Protein AF-A0A952SXK6-F1 (afdb_monomer_lite)

Radius of gyration: 20.24 Å; chains: 1; bounding box: 46×21×64 Å

Foldseek 3Di:
DDDDPVVVVVVVVVVVVPDPLDAAEEEEEEQAPDPVLVVVVVVVVVPDDPSHHYHYDYCNNPLVSLLVVLQVCVVPPGQEYEQEDDSNVVSCVVRPDPHHYDYHYD

pLDDT: mean 90.19, std 11.88, range [53.09, 98.62]

Secondary structure (DSSP, 8-state):
----HHHHHHHHHHHTT-------EEEEEESS--HHHHHHHHHHHHTS-TT-EEEEEE-TT-HHHHHHHHHHHTTS--SEEEEESHHHHHHHHHH-SSS-EEEE--

Structure (mmCIF, N/CA/C/O backbone):
data_AF-A0A952SXK6-F1
#
_entry.id   AF-A0A952SXK6-F1
#
loop_
_atom_site.group_PDB
_atom_site.id
_atom_site.type_symbol
_atom_site.label_atom_id
_atom_site.label_alt_id
_atom_site.label_comp_id
_atom_site.label_asym_id
_atom_site.label_entity_id
_atom_site.label_seq_id
_atom_site.pdbx_PDB_ins_code
_atom_site.Cartn_x
_atom_site.Cartn_y
_atom_site.Cartn_z
_atom_site.occupancy
_atom_site.B_iso_or_equiv
_atom_site.auth_seq_id
_atom_site.auth_comp_id
_atom_site.auth_asym_id
_atom_site.auth_ato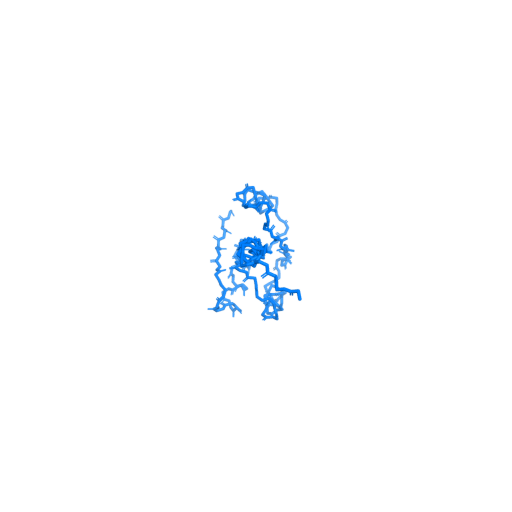m_id
_atom_site.pdbx_PDB_model_num
ATOM 1 N N . MET A 1 1 ? 24.425 6.988 -51.243 1.00 53.09 1 MET A N 1
ATOM 2 C CA . MET A 1 1 ? 25.120 7.295 -49.972 1.00 53.09 1 MET A CA 1
ATOM 3 C C . MET A 1 1 ? 24.995 6.076 -49.073 1.00 53.09 1 MET A C 1
ATOM 5 O O . MET A 1 1 ? 23.911 5.821 -48.572 1.00 53.09 1 MET A O 1
ATOM 9 N N . ILE A 1 2 ? 26.046 5.259 -48.977 1.00 63.38 2 ILE A N 1
ATOM 10 C CA . ILE A 1 2 ? 26.039 4.004 -48.209 1.00 63.38 2 ILE A CA 1
ATOM 11 C C . ILE A 1 2 ? 26.463 4.372 -46.784 1.00 63.38 2 ILE A C 1
ATOM 13 O O . ILE A 1 2 ? 27.582 4.841 -46.586 1.00 63.38 2 ILE A O 1
ATOM 17 N N . LEU A 1 3 ? 25.554 4.258 -45.814 1.00 61.59 3 LEU A N 1
ATOM 18 C CA . LEU A 1 3 ? 25.855 4.573 -44.418 1.00 61.59 3 LEU A CA 1
ATOM 19 C C . LEU A 1 3 ? 26.941 3.598 -43.914 1.00 61.59 3 LEU A C 1
ATOM 21 O O . LEU A 1 3 ? 26.789 2.389 -44.104 1.00 61.59 3 LEU A O 1
ATOM 25 N N . PRO A 1 4 ? 28.043 4.070 -43.307 1.00 74.69 4 PRO A N 1
ATOM 26 C CA . PRO A 1 4 ? 29.112 3.178 -42.879 1.00 74.69 4 PRO A CA 1
ATOM 27 C C . PRO A 1 4 ? 28.620 2.249 -41.762 1.00 74.69 4 PRO A C 1
ATOM 29 O O . PRO A 1 4 ? 28.007 2.692 -40.794 1.00 74.69 4 PRO A O 1
ATOM 32 N N . ILE A 1 5 ? 28.941 0.956 -41.870 1.00 75.56 5 ILE A N 1
ATOM 33 C CA . ILE A 1 5 ? 28.557 -0.114 -40.923 1.00 75.56 5 ILE A CA 1
ATOM 34 C C . ILE A 1 5 ? 28.879 0.245 -39.461 1.00 75.56 5 ILE A C 1
ATOM 36 O O . ILE A 1 5 ? 28.139 -0.117 -38.548 1.00 75.56 5 ILE A O 1
ATOM 40 N N . ARG A 1 6 ? 29.939 1.030 -39.230 1.00 73.19 6 ARG A N 1
ATOM 41 C CA . ARG A 1 6 ? 30.317 1.528 -37.896 1.00 73.19 6 ARG A CA 1
ATOM 42 C C . ARG A 1 6 ? 29.253 2.446 -37.285 1.00 73.19 6 ARG A C 1
ATOM 44 O O . ARG A 1 6 ? 29.007 2.337 -36.091 1.00 73.19 6 ARG A O 1
ATOM 51 N N . SER A 1 7 ? 28.595 3.282 -38.091 1.00 74.31 7 SER A N 1
ATOM 52 C CA . SER A 1 7 ? 27.516 4.172 -37.640 1.00 74.31 7 SER A CA 1
ATOM 53 C C . SER A 1 7 ? 26.249 3.405 -37.257 1.00 74.31 7 SER A C 1
ATOM 55 O O . SER A 1 7 ? 25.550 3.801 -36.326 1.00 74.31 7 SER A O 1
ATOM 57 N N . VAL A 1 8 ? 25.974 2.283 -37.929 1.00 78.94 8 VAL A N 1
ATOM 58 C CA . VAL A 1 8 ? 24.849 1.396 -37.590 1.00 78.94 8 VAL A CA 1
ATOM 59 C C . VAL A 1 8 ? 25.109 0.680 -36.263 1.00 78.94 8 VAL A C 1
ATOM 61 O O . VAL A 1 8 ? 24.226 0.641 -35.411 1.00 78.94 8 VAL A O 1
ATOM 64 N N . LEU A 1 9 ? 26.334 0.187 -36.042 1.00 78.50 9 LEU A N 1
ATOM 65 C CA . LEU A 1 9 ? 26.705 -0.477 -34.787 1.00 78.50 9 LEU A CA 1
ATOM 66 C C . LEU A 1 9 ? 26.636 0.469 -33.579 1.00 78.50 9 LEU A C 1
ATOM 68 O O . LEU A 1 9 ? 26.143 0.082 -32.522 1.00 78.50 9 LEU A O 1
ATOM 72 N N . THR A 1 10 ? 27.094 1.716 -33.733 1.00 79.50 10 THR A N 1
ATOM 73 C CA . THR A 1 10 ? 27.006 2.725 -32.664 1.00 79.50 10 THR A CA 1
ATOM 74 C C . THR A 1 10 ? 25.565 3.100 -32.340 1.00 79.50 10 THR A C 1
ATOM 76 O O . THR A 1 10 ? 25.235 3.296 -31.174 1.00 79.50 10 THR A O 1
ATOM 79 N N . LEU A 1 11 ? 24.693 3.163 -33.352 1.00 77.94 11 LEU A N 1
ATOM 80 C CA . LEU A 1 11 ? 23.276 3.455 -33.149 1.00 77.94 11 LEU A CA 1
ATOM 81 C C . LEU A 1 11 ? 22.575 2.303 -32.415 1.00 77.94 11 LEU A C 1
ATOM 83 O O . LEU A 1 11 ? 21.810 2.537 -31.485 1.00 77.94 11 LEU A O 1
ATOM 87 N N . PHE A 1 12 ? 22.892 1.059 -32.782 1.00 75.25 12 PHE A N 1
ATOM 88 C CA . PHE A 1 12 ? 22.347 -0.133 -32.133 1.00 75.25 12 PHE A CA 1
ATOM 89 C C . PHE A 1 12 ? 22.785 -0.242 -30.662 1.00 75.25 12 PHE A C 1
ATOM 91 O O . PHE A 1 12 ? 21.979 -0.581 -29.803 1.00 75.25 12 PHE A O 1
ATOM 98 N N . TRP A 1 13 ? 24.031 0.130 -30.345 1.00 72.94 13 TRP A N 1
ATOM 99 C CA . TRP A 1 13 ? 24.526 0.191 -28.964 1.00 72.94 13 TRP A CA 1
ATOM 100 C C . TRP A 1 13 ? 23.784 1.229 -28.110 1.00 72.94 13 TRP A C 1
ATOM 102 O O . TRP A 1 13 ? 23.449 0.958 -26.960 1.00 72.94 13 TRP A O 1
ATOM 112 N N . PHE A 1 14 ? 23.495 2.407 -28.672 1.00 68.94 14 PHE A N 1
ATOM 113 C CA . PHE A 1 14 ? 22.736 3.451 -27.978 1.00 68.94 14 PHE A CA 1
ATOM 114 C C . PHE A 1 14 ? 21.287 3.037 -27.703 1.00 68.94 14 PHE A C 1
ATOM 116 O O . PHE A 1 14 ? 20.757 3.332 -26.634 1.00 68.94 14 PHE A O 1
ATOM 123 N N . ILE A 1 15 ? 20.658 2.320 -28.639 1.00 71.19 15 ILE A N 1
ATOM 124 C CA . ILE A 1 15 ? 19.278 1.848 -28.482 1.00 71.19 15 ILE A CA 1
ATOM 125 C C . ILE A 1 15 ? 19.184 0.752 -27.413 1.00 71.19 15 ILE A C 1
ATOM 127 O O . ILE A 1 15 ? 18.230 0.742 -26.642 1.00 71.19 15 ILE A O 1
ATOM 131 N N . SER A 1 16 ? 20.199 -0.104 -27.279 1.00 63.75 16 SER A N 1
ATOM 132 C CA . SER A 1 16 ? 20.252 -1.126 -26.221 1.00 63.75 16 SER A CA 1
ATOM 133 C C . SER A 1 16 ? 20.351 -0.556 -24.800 1.00 63.75 16 SER A C 1
ATOM 135 O O . SER A 1 16 ? 20.104 -1.281 -23.840 1.00 63.75 16 SER A O 1
ATOM 137 N N . PHE A 1 17 ? 20.703 0.727 -24.647 1.00 60.78 17 PHE A N 1
ATOM 138 C CA . PHE A 1 17 ? 20.738 1.412 -23.350 1.00 60.78 17 PHE A CA 1
ATOM 139 C C . PHE A 1 17 ? 19.410 2.093 -22.984 1.00 60.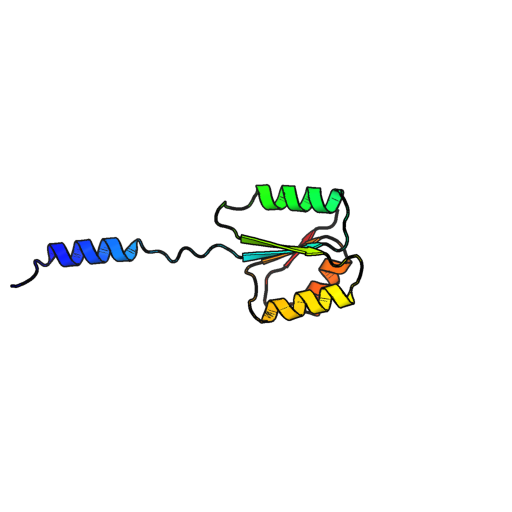78 17 PHE A C 1
ATOM 141 O O . PHE A 1 17 ? 19.246 2.542 -21.850 1.00 60.78 17 PHE A O 1
ATOM 148 N N . LEU A 1 18 ? 18.438 2.134 -23.905 1.00 58.75 18 LEU A N 1
ATOM 149 C CA . LEU A 1 18 ? 17.051 2.508 -23.615 1.00 58.75 18 LEU A CA 1
ATOM 150 C C . LEU A 1 18 ? 16.347 1.325 -22.937 1.00 58.75 18 LEU A C 1
ATOM 152 O O . LEU A 1 18 ? 15.413 0.734 -23.473 1.00 58.75 18 LEU A O 1
ATOM 156 N N . GLY A 1 19 ? 16.821 0.950 -21.749 1.00 60.03 19 GLY A N 1
ATOM 157 C CA . GLY A 1 19 ? 16.041 0.101 -20.860 1.00 60.03 19 GLY A CA 1
ATOM 158 C C . GLY A 1 19 ? 14.718 0.797 -20.550 1.00 60.03 19 GLY A C 1
ATOM 159 O O . GLY A 1 19 ? 14.683 2.006 -20.312 1.00 60.03 19 GLY A O 1
ATOM 160 N N . THR A 1 20 ? 13.616 0.051 -20.563 1.00 57.91 20 THR A N 1
ATOM 161 C CA . THR A 1 20 ? 12.329 0.556 -20.083 1.00 57.91 20 THR A CA 1
ATOM 162 C C . THR A 1 20 ? 12.494 0.938 -18.616 1.00 57.91 20 THR A C 1
ATOM 164 O O . THR A 1 20 ? 12.676 0.064 -17.768 1.00 57.91 20 THR A O 1
ATOM 167 N N . ALA A 1 21 ? 12.468 2.235 -18.309 1.00 64.44 21 ALA A N 1
ATOM 168 C CA . ALA A 1 21 ? 12.442 2.729 -16.940 1.00 64.44 21 ALA A CA 1
ATOM 169 C C . ALA A 1 21 ? 11.076 2.388 -16.320 1.00 64.44 21 ALA A C 1
ATOM 171 O O . ALA A 1 21 ? 10.174 3.220 -16.285 1.00 64.44 21 ALA A O 1
ATOM 172 N N . HIS A 1 22 ? 10.896 1.135 -15.897 1.00 65.69 22 HIS A N 1
ATOM 173 C CA . HIS A 1 22 ? 9.722 0.715 -15.146 1.00 65.69 22 HIS A CA 1
ATOM 174 C C . HIS A 1 22 ? 9.941 1.108 -13.687 1.00 65.69 22 HIS A C 1
ATOM 176 O O . HIS A 1 22 ? 10.744 0.509 -12.971 1.00 65.69 22 HIS A O 1
ATOM 182 N N . ALA A 1 23 ? 9.250 2.159 -13.260 1.00 79.88 23 ALA A N 1
ATOM 183 C CA . ALA A 1 23 ? 9.103 2.474 -11.850 1.00 79.88 23 ALA A CA 1
ATOM 184 C C . ALA A 1 23 ? 8.266 1.364 -11.209 1.00 79.88 23 ALA A C 1
ATOM 186 O O . ALA A 1 23 ? 7.159 1.116 -11.676 1.00 79.88 23 ALA A O 1
ATOM 187 N N . ALA A 1 24 ? 8.779 0.668 -10.194 1.00 91.81 24 ALA A N 1
ATOM 188 C CA . ALA A 1 24 ? 7.964 -0.311 -9.478 1.00 91.81 24 ALA A CA 1
ATOM 189 C C . ALA A 1 24 ? 6.764 0.407 -8.836 1.00 91.81 24 ALA A C 1
ATOM 191 O O . ALA A 1 24 ? 6.945 1.443 -8.190 1.00 91.81 24 ALA A O 1
ATOM 192 N N . GLU A 1 25 ? 5.555 -0.112 -9.022 1.00 96.06 25 GLU A N 1
ATOM 193 C CA . GLU A 1 25 ? 4.333 0.423 -8.432 1.00 96.06 25 GLU A CA 1
ATOM 194 C C . GLU A 1 25 ? 3.955 -0.384 -7.192 1.00 96.06 25 GLU A C 1
ATOM 196 O O . GLU A 1 25 ? 3.557 -1.544 -7.272 1.00 96.06 25 GLU A O 1
ATOM 201 N N . ILE A 1 26 ? 4.042 0.245 -6.023 1.00 97.88 26 ILE A N 1
ATOM 202 C CA . ILE A 1 26 ? 3.653 -0.364 -4.753 1.00 97.88 26 ILE A CA 1
ATOM 203 C C . ILE A 1 26 ? 2.391 0.313 -4.245 1.00 97.88 26 ILE A C 1
ATOM 205 O O . ILE A 1 26 ? 2.301 1.538 -4.168 1.00 97.88 26 ILE A O 1
ATOM 209 N N . THR A 1 27 ? 1.420 -0.494 -3.840 1.00 98.06 27 THR A N 1
ATOM 210 C CA . THR A 1 27 ? 0.218 -0.001 -3.175 1.00 98.06 27 THR A CA 1
ATOM 211 C C . THR A 1 27 ? 0.270 -0.320 -1.685 1.00 98.06 27 THR A C 1
ATOM 213 O O . THR A 1 27 ? 0.475 -1.462 -1.287 1.00 98.06 27 THR A O 1
ATOM 216 N N . VAL A 1 28 ? 0.075 0.687 -0.839 1.00 98.38 28 VAL A N 1
ATOM 217 C CA . VAL A 1 28 ? 0.011 0.551 0.619 1.00 98.38 28 VAL A CA 1
ATOM 218 C C . VAL A 1 28 ? -1.442 0.688 1.060 1.00 98.38 28 VAL A C 1
ATOM 220 O O . VAL A 1 28 ? -2.073 1.710 0.800 1.00 98.38 28 VAL A O 1
ATOM 223 N N . LEU A 1 29 ? -1.970 -0.313 1.761 1.00 98.12 29 LEU A N 1
ATOM 224 C CA . LEU A 1 29 ? -3.286 -0.266 2.397 1.00 98.12 29 LEU A CA 1
ATOM 225 C C . LEU A 1 29 ? -3.124 -0.184 3.911 1.00 98.12 29 LEU A C 1
ATOM 227 O O . LEU A 1 29 ? -2.606 -1.110 4.530 1.00 98.12 29 LEU A O 1
ATOM 231 N N . LYS A 1 30 ? -3.629 0.887 4.520 1.00 98.38 30 LYS A N 1
ATOM 232 C CA . LYS A 1 30 ? -3.666 1.073 5.975 1.00 98.38 30 LYS A CA 1
ATOM 233 C C . LYS A 1 30 ? -5.053 0.757 6.510 1.00 98.38 30 LYS A C 1
ATOM 235 O O . LYS A 1 30 ? -6.053 1.243 5.992 1.00 98.38 30 LYS A O 1
ATOM 240 N N . SER A 1 31 ? -5.123 -0.034 7.578 1.00 98.25 31 SER A N 1
ATOM 241 C CA . SER A 1 31 ? -6.407 -0.407 8.188 1.00 98.25 31 SER A CA 1
ATOM 242 C C . SER A 1 31 ? -7.162 0.782 8.796 1.00 98.25 31 SER A C 1
ATOM 244 O O . SER A 1 31 ? -8.390 0.753 8.829 1.00 98.25 31 SER A O 1
ATOM 246 N N . ALA A 1 32 ? -6.448 1.784 9.313 1.00 97.00 32 ALA A N 1
ATOM 247 C CA . ALA A 1 32 ? -6.984 3.003 9.924 1.00 97.00 32 ALA A CA 1
ATOM 248 C C . ALA A 1 32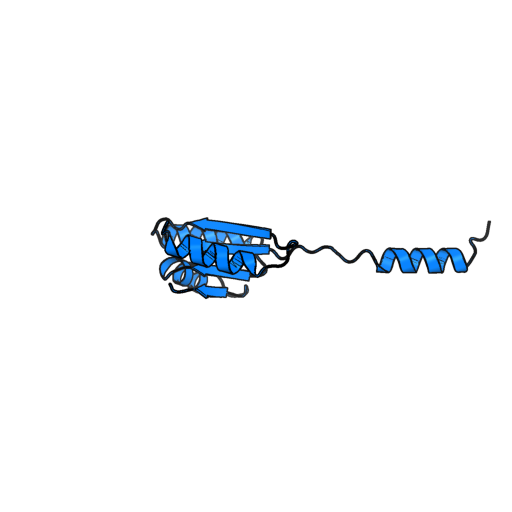 ? -5.894 4.091 9.982 1.00 97.00 32 ALA A C 1
ATOM 250 O O . ALA A 1 32 ? -4.723 3.802 9.737 1.00 97.00 32 ALA A O 1
ATOM 251 N N . ASP A 1 33 ? -6.261 5.335 10.299 1.00 95.50 33 ASP A N 1
ATOM 252 C CA . ASP A 1 33 ? -5.317 6.441 10.532 1.00 95.50 33 ASP A CA 1
ATOM 253 C C . ASP A 1 33 ? -4.717 6.337 11.943 1.00 95.50 33 ASP A C 1
ATOM 255 O O . ASP A 1 33 ? -5.300 6.804 12.922 1.00 95.50 33 ASP A O 1
ATOM 259 N N . LEU A 1 34 ? -3.565 5.670 12.061 1.00 96.44 34 LEU A N 1
ATOM 260 C CA . LEU A 1 34 ? -2.882 5.436 13.336 1.00 96.44 34 LEU A CA 1
ATOM 261 C C . LEU A 1 34 ? -1.405 5.849 13.242 1.00 96.44 34 LEU A C 1
ATOM 263 O O . LEU A 1 34 ? -0.730 5.433 12.298 1.00 96.44 34 LEU A O 1
ATOM 267 N N . PRO A 1 35 ? -0.852 6.596 14.221 1.00 96.81 35 PRO A N 1
ATOM 268 C CA . PRO A 1 35 ? 0.520 7.107 14.135 1.00 96.81 35 PRO A CA 1
ATOM 269 C C . PRO A 1 35 ? 1.589 6.026 13.925 1.00 96.81 35 PRO A C 1
ATOM 271 O O . PRO A 1 35 ? 2.540 6.227 13.176 1.00 96.81 35 PRO A O 1
ATOM 274 N N . TYR A 1 36 ? 1.426 4.859 14.548 1.00 96.62 36 TYR A N 1
ATOM 275 C CA . TYR A 1 36 ? 2.362 3.740 14.412 1.00 96.62 36 TYR A CA 1
ATOM 276 C C . TYR A 1 36 ? 2.259 3.036 13.047 1.00 96.62 36 TYR A C 1
ATOM 278 O O . TYR A 1 36 ? 3.253 2.492 12.569 1.00 96.62 36 TYR A O 1
ATOM 286 N N . TYR A 1 37 ? 1.108 3.106 12.367 1.00 97.94 37 TYR A N 1
ATOM 287 C CA . TYR A 1 37 ? 1.005 2.668 10.971 1.00 97.94 37 TYR A CA 1
ATOM 288 C C . TYR A 1 37 ? 1.746 3.623 10.042 1.00 97.94 37 TYR A C 1
ATOM 290 O O . TYR A 1 37 ? 2.491 3.163 9.183 1.00 97.94 37 TYR A O 1
ATOM 298 N N . GLU A 1 38 ? 1.618 4.935 10.250 1.00 97.25 38 GLU A N 1
ATOM 299 C CA . GLU A 1 38 ? 2.387 5.916 9.477 1.00 97.25 38 GLU A CA 1
ATOM 300 C C . GLU A 1 38 ? 3.893 5.722 9.662 1.00 97.25 38 GLU A C 1
ATOM 302 O O . GLU A 1 38 ? 4.639 5.717 8.686 1.00 97.25 38 GLU A O 1
ATOM 307 N N . GLN A 1 39 ? 4.351 5.487 10.895 1.00 97.94 39 GLN A N 1
ATOM 308 C CA . GLN A 1 39 ? 5.762 5.206 11.171 1.00 97.94 39 GLN A CA 1
ATOM 309 C C . GLN A 1 39 ? 6.257 3.946 10.454 1.00 97.94 39 GLN A C 1
ATOM 311 O O . GLN A 1 39 ? 7.333 3.969 9.855 1.00 97.94 39 GLN A O 1
ATOM 316 N N . ALA A 1 40 ? 5.469 2.868 10.456 1.00 97.94 40 ALA A N 1
ATOM 317 C CA . ALA A 1 40 ? 5.812 1.651 9.726 1.00 97.94 40 ALA A CA 1
ATOM 318 C C . ALA A 1 40 ? 5.878 1.888 8.209 1.00 97.94 40 ALA A C 1
ATOM 320 O O . ALA A 1 40 ? 6.814 1.434 7.553 1.00 97.94 40 ALA A O 1
ATOM 321 N N . VAL A 1 41 ? 4.935 2.654 7.652 1.00 98.19 41 VAL A N 1
ATOM 322 C CA . VAL A 1 41 ? 4.922 3.012 6.226 1.00 98.19 41 VAL A CA 1
ATOM 323 C C . VAL A 1 41 ? 6.100 3.918 5.865 1.00 98.19 41 VAL A C 1
ATOM 325 O O . VAL A 1 41 ? 6.716 3.729 4.818 1.00 98.19 41 VAL A O 1
ATOM 328 N N . VAL A 1 42 ? 6.476 4.867 6.724 1.00 97.94 42 VAL A N 1
ATOM 329 C CA . VAL A 1 42 ? 7.683 5.690 6.546 1.00 97.94 42 VAL A CA 1
ATOM 330 C C . VAL A 1 42 ? 8.941 4.820 6.545 1.00 97.94 42 VAL A C 1
ATOM 332 O O . VAL A 1 42 ? 9.758 4.953 5.636 1.00 97.94 42 VAL A O 1
ATOM 335 N N . GLY A 1 43 ? 9.077 3.904 7.508 1.00 97.12 43 GLY A N 1
ATOM 336 C CA . GLY A 1 43 ? 10.207 2.975 7.574 1.00 97.12 43 GLY A CA 1
ATOM 337 C C . GLY A 1 43 ? 10.297 2.071 6.344 1.00 97.12 43 GLY A C 1
ATOM 338 O O . GLY A 1 43 ? 11.377 1.898 5.786 1.00 97.12 43 GLY A O 1
ATOM 339 N N . PHE A 1 44 ? 9.157 1.567 5.866 1.00 97.31 44 PHE A N 1
ATOM 340 C CA . PHE A 1 44 ? 9.082 0.799 4.625 1.00 97.31 44 PHE A CA 1
ATOM 341 C C . PHE A 1 44 ? 9.537 1.624 3.414 1.00 97.31 44 PHE A C 1
ATOM 343 O O . PHE A 1 44 ? 10.417 1.190 2.673 1.00 97.31 44 PHE A O 1
ATOM 350 N N . LYS A 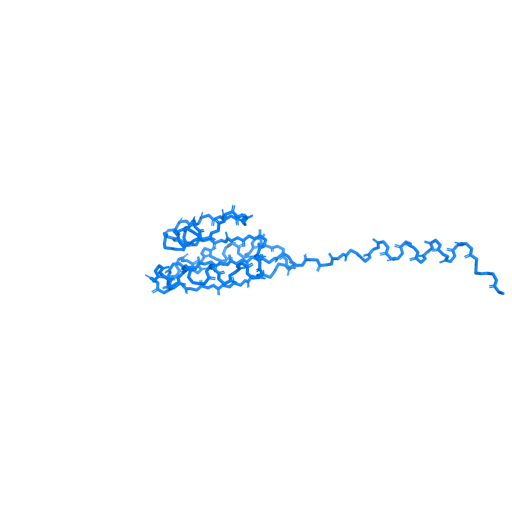1 45 ? 8.995 2.838 3.239 1.00 97.06 45 LYS A N 1
ATOM 351 C CA . LYS A 1 45 ? 9.348 3.727 2.119 1.00 97.06 45 LYS A CA 1
ATOM 352 C C . LYS A 1 45 ? 10.826 4.113 2.112 1.00 97.06 45 LYS A C 1
ATOM 354 O O . LYS A 1 45 ? 11.404 4.234 1.038 1.00 97.06 45 LYS A O 1
ATOM 359 N N . ALA A 1 46 ? 11.446 4.269 3.282 1.00 97.31 46 ALA A N 1
ATOM 360 C CA . ALA A 1 46 ? 12.868 4.592 3.396 1.00 97.31 46 ALA A CA 1
ATOM 361 C C . ALA A 1 46 ? 13.793 3.498 2.827 1.00 97.31 46 ALA A C 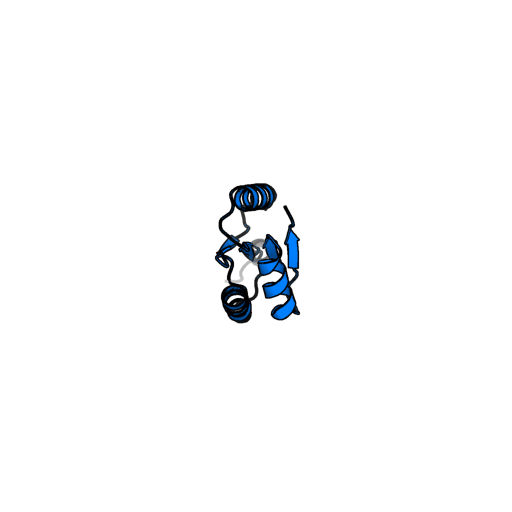1
ATOM 363 O O . ALA A 1 46 ? 14.931 3.793 2.471 1.00 97.31 46 ALA A O 1
ATOM 364 N N . GLY A 1 47 ? 13.314 2.253 2.728 1.00 95.06 47 GLY A N 1
ATOM 365 C CA . GLY A 1 47 ? 14.051 1.140 2.127 1.00 95.06 47 GLY A CA 1
ATOM 366 C C . GLY A 1 47 ? 13.847 0.975 0.617 1.00 95.06 47 GLY A C 1
ATOM 367 O O . GLY A 1 47 ? 14.456 0.082 0.029 1.00 95.06 47 GLY A O 1
ATOM 368 N N . LEU A 1 48 ? 12.989 1.782 -0.017 1.00 95.38 48 LEU A N 1
ATOM 369 C CA . LEU A 1 48 ? 12.659 1.633 -1.435 1.00 95.38 48 LEU A CA 1
ATOM 370 C C . LEU A 1 48 ? 13.631 2.406 -2.341 1.00 95.38 48 LEU A C 1
ATOM 372 O O . LEU A 1 48 ? 14.073 3.501 -1.985 1.00 95.38 48 LEU A O 1
ATOM 376 N N . PRO A 1 49 ? 13.920 1.896 -3.554 1.00 93.56 49 PRO A N 1
ATOM 377 C CA . PRO A 1 49 ? 14.591 2.678 -4.587 1.00 93.56 49 PRO A CA 1
ATOM 378 C C . PRO A 1 49 ? 13.819 3.964 -4.902 1.00 93.56 49 PRO A C 1
ATOM 380 O O . PRO A 1 49 ? 12.588 3.955 -4.949 1.00 93.56 49 PRO A O 1
ATOM 383 N N . SER A 1 50 ? 14.533 5.046 -5.216 1.00 89.19 50 SER A N 1
ATOM 384 C CA . SER A 1 50 ? 13.937 6.351 -5.551 1.00 89.19 50 SER A CA 1
ATOM 385 C C . SER A 1 50 ? 13.046 6.339 -6.798 1.00 89.19 50 SER A C 1
ATOM 387 O O . SER A 1 50 ? 12.218 7.228 -6.964 1.00 89.19 50 SER A O 1
ATOM 389 N N . SER A 1 51 ? 13.197 5.338 -7.665 1.00 90.94 51 SER A N 1
ATOM 390 C CA . SER A 1 51 ? 12.352 5.118 -8.840 1.00 90.94 51 SER A CA 1
ATOM 391 C C . SER A 1 51 ? 11.009 4.453 -8.519 1.00 90.94 51 SER A C 1
ATOM 393 O O . SER A 1 51 ? 10.228 4.232 -9.435 1.00 90.94 51 SER A O 1
ATOM 395 N N . THR A 1 52 ? 10.729 4.098 -7.263 1.00 94.75 52 THR A N 1
ATOM 396 C CA . THR A 1 52 ? 9.494 3.400 -6.876 1.00 94.75 52 THR A CA 1
ATOM 397 C C . THR A 1 52 ? 8.345 4.388 -6.701 1.00 94.75 52 THR A C 1
ATOM 399 O O . THR A 1 52 ? 8.464 5.366 -5.964 1.00 94.75 52 THR A O 1
ATOM 402 N N . THR A 1 53 ? 7.203 4.107 -7.322 1.00 95.88 53 THR A N 1
ATOM 403 C CA . THR A 1 53 ? 5.962 4.855 -7.103 1.00 95.88 53 THR A CA 1
ATOM 404 C C . THR A 1 53 ? 5.152 4.172 -6.012 1.00 95.88 53 THR A C 1
ATOM 406 O O . THR A 1 53 ? 4.842 2.988 -6.113 1.00 95.88 53 THR A O 1
ATOM 409 N N . VAL A 1 54 ? 4.781 4.919 -4.971 1.00 97.25 54 VAL A N 1
ATOM 410 C CA . VAL A 1 54 ? 3.982 4.401 -3.855 1.00 97.25 54 VAL A CA 1
ATOM 411 C C . VAL A 1 54 ? 2.632 5.109 -3.813 1.00 97.25 54 VAL A C 1
ATOM 413 O O . VAL A 1 54 ? 2.576 6.333 -3.702 1.00 97.25 54 VAL A O 1
ATOM 416 N N . LYS A 1 55 ? 1.545 4.337 -3.883 1.00 97.50 55 LYS A N 1
ATOM 417 C CA . LYS A 1 55 ? 0.164 4.813 -3.713 1.00 97.50 55 LYS A CA 1
ATOM 418 C C . LYS A 1 55 ? -0.356 4.344 -2.361 1.00 97.50 55 LYS A C 1
ATOM 420 O O . LYS A 1 55 ? -0.331 3.151 -2.075 1.00 97.50 55 LYS A O 1
ATOM 425 N N . GLU A 1 56 ? -0.821 5.265 -1.525 1.00 97.94 56 GLU A N 1
ATOM 426 C CA . GLU A 1 56 ? -1.337 4.945 -0.192 1.00 97.94 56 GLU A CA 1
ATOM 427 C C . GLU A 1 56 ? -2.858 5.081 -0.135 1.00 97.94 56 GLU A C 1
ATOM 429 O O . GLU A 1 56 ? -3.424 6.064 -0.609 1.00 97.94 56 GLU A O 1
ATOM 434 N N . TYR A 1 57 ? -3.505 4.117 0.512 1.00 97.81 57 TYR A N 1
ATOM 435 C CA . TYR A 1 57 ? -4.938 4.106 0.768 1.00 97.81 57 TYR A CA 1
ATOM 436 C C . TYR A 1 57 ? -5.202 3.841 2.244 1.00 97.8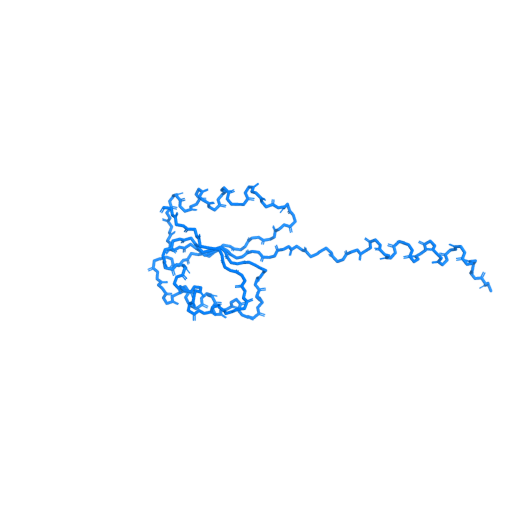1 57 TYR A C 1
ATOM 438 O O . TYR A 1 57 ? -4.507 3.046 2.885 1.00 97.81 57 TYR A O 1
ATOM 446 N N . ASN A 1 58 ? -6.247 4.472 2.773 1.00 97.00 58 ASN A N 1
ATOM 447 C CA . ASN A 1 58 ? -6.757 4.187 4.103 1.00 97.00 58 ASN A CA 1
ATOM 448 C C . ASN A 1 58 ? -8.146 3.559 4.011 1.00 97.00 58 ASN A C 1
ATOM 450 O O . ASN A 1 58 ? -8.996 3.987 3.234 1.00 97.00 58 ASN A O 1
ATOM 454 N N . LEU A 1 59 ? -8.361 2.531 4.820 1.00 97.19 59 LEU A N 1
ATOM 455 C CA . LEU A 1 59 ? -9.623 1.819 4.935 1.00 97.19 59 LEU A CA 1
ATOM 456 C C . LEU A 1 59 ? -10.565 2.515 5.918 1.00 97.19 59 LEU A C 1
ATOM 458 O O . LEU A 1 59 ? -11.723 2.136 6.017 1.00 97.19 59 LEU A O 1
ATOM 462 N N . HIS A 1 60 ? -10.059 3.464 6.707 1.00 95.88 60 HIS A N 1
ATOM 463 C CA . HIS A 1 60 ? -10.759 4.164 7.783 1.00 95.88 60 HIS A CA 1
ATOM 464 C C . HIS A 1 60 ? -11.509 3.208 8.722 1.00 95.88 60 HIS A C 1
ATOM 466 O O . HIS A 1 60 ? -12.615 3.478 9.186 1.00 95.88 60 HIS A O 1
ATOM 472 N N . GLY A 1 61 ? -10.920 2.037 8.980 1.00 95.81 61 GLY A N 1
ATOM 473 C CA . GLY A 1 61 ? -11.518 0.987 9.794 1.00 95.81 61 GLY A CA 1
ATOM 474 C C . GLY A 1 61 ? -12.664 0.220 9.124 1.00 95.81 61 GLY A C 1
ATOM 475 O O . GLY A 1 61 ? -13.288 -0.603 9.793 1.00 95.81 61 GLY A O 1
ATOM 476 N N . GLN A 1 62 ? -12.947 0.422 7.841 1.00 97.19 62 GLN A N 1
ATOM 477 C CA . GLN A 1 62 ? -14.068 -0.189 7.127 1.00 97.19 62 GLN A CA 1
ATOM 478 C C . GLN A 1 62 ? -13.564 -1.276 6.172 1.00 97.19 62 GLN A C 1
ATOM 480 O O . GLN A 1 62 ? -12.915 -1.001 5.165 1.00 97.19 62 GLN A O 1
ATOM 485 N N . LEU A 1 63 ? -13.855 -2.542 6.495 1.00 96.44 63 LEU A N 1
ATOM 486 C CA . LEU A 1 63 ? -13.379 -3.680 5.700 1.00 96.44 63 LEU A CA 1
ATOM 487 C C . LEU A 1 63 ? -13.950 -3.664 4.276 1.00 96.44 63 LEU A C 1
ATOM 489 O O . LEU A 1 63 ? -13.197 -3.870 3.330 1.00 96.44 63 LEU A O 1
ATOM 493 N N . GLU A 1 64 ? -15.247 -3.388 4.120 1.00 96.88 64 GLU A N 1
ATOM 494 C CA . GLU A 1 64 ? -15.889 -3.359 2.799 1.00 96.88 64 GLU A CA 1
ATOM 495 C C . GLU A 1 64 ? -15.302 -2.261 1.902 1.00 96.88 64 GLU A C 1
ATOM 497 O O . GLU A 1 64 ? -14.956 -2.541 0.758 1.00 96.88 64 GLU A O 1
ATOM 502 N N . GLN A 1 65 ? -15.039 -1.065 2.447 1.00 94.06 65 GLN A N 1
ATOM 503 C CA . GLN A 1 65 ? -14.321 -0.009 1.721 1.00 94.06 65 GLN A CA 1
ATOM 504 C C . GLN A 1 65 ? -12.940 -0.491 1.256 1.00 94.06 65 GLN A C 1
ATOM 506 O O . GLN A 1 65 ? -12.538 -0.248 0.120 1.00 94.06 65 GLN A O 1
ATOM 511 N N . GLY A 1 66 ? -12.220 -1.215 2.117 1.00 94.81 66 GLY A N 1
ATOM 512 C CA . GLY A 1 66 ? -10.953 -1.839 1.750 1.00 94.81 66 GLY A CA 1
ATOM 513 C C . GLY A 1 66 ? -11.084 -2.817 0.594 1.00 94.81 66 GLY A C 1
ATOM 514 O O . GLY A 1 66 ? -10.271 -2.782 -0.323 1.00 94.81 66 GLY A O 1
ATOM 515 N N . ARG A 1 67 ? -12.117 -3.660 0.600 1.00 97.25 67 ARG A N 1
ATOM 516 C CA . ARG A 1 67 ? -12.367 -4.609 -0.491 1.00 97.25 67 ARG A CA 1
ATOM 517 C C . ARG A 1 67 ? -12.663 -3.898 -1.807 1.00 97.25 67 ARG A C 1
ATOM 519 O O . ARG A 1 67 ? -12.153 -4.326 -2.837 1.00 97.25 67 ARG A O 1
ATOM 526 N N . ASP A 1 68 ? -13.422 -2.807 -1.780 1.00 96.38 68 ASP A N 1
ATOM 527 C CA . ASP A 1 68 ? -13.713 -2.014 -2.978 1.00 96.38 68 ASP A CA 1
ATOM 528 C C . ASP A 1 68 ? -12.457 -1.335 -3.536 1.00 96.38 68 ASP A C 1
ATOM 530 O O . ASP A 1 68 ? -12.203 -1.408 -4.742 1.00 96.38 68 ASP A O 1
ATOM 534 N N . ILE A 1 69 ? -11.617 -0.766 -2.661 1.00 95.81 69 ILE A N 1
ATOM 535 C CA . ILE A 1 69 ? -10.304 -0.225 -3.041 1.00 95.81 69 ILE A CA 1
ATOM 536 C C . ILE A 1 69 ? -9.464 -1.321 -3.697 1.00 95.81 69 ILE A C 1
ATOM 538 O O . ILE A 1 69 ? -9.003 -1.140 -4.821 1.00 95.81 69 ILE A O 1
ATOM 542 N N . VAL A 1 70 ? -9.306 -2.478 -3.052 1.00 95.19 70 VAL A N 1
ATOM 543 C CA . VAL A 1 70 ? -8.498 -3.583 -3.589 1.00 95.19 70 VAL A CA 1
ATOM 544 C C . VAL A 1 70 ? -9.041 -4.093 -4.923 1.00 95.19 70 VAL A C 1
ATOM 546 O O . VAL A 1 70 ? -8.271 -4.341 -5.848 1.00 95.19 70 VAL A O 1
ATOM 549 N N . ARG A 1 71 ? -10.362 -4.211 -5.067 1.00 95.50 71 ARG A N 1
ATOM 550 C CA . ARG A 1 71 ? -10.987 -4.644 -6.321 1.00 95.50 71 ARG A CA 1
ATOM 551 C C . ARG A 1 71 ? -10.692 -3.672 -7.461 1.00 95.50 71 ARG A C 1
ATOM 553 O O . ARG A 1 71 ? -10.470 -4.118 -8.584 1.00 95.50 71 ARG A O 1
ATOM 560 N N . SER A 1 72 ? -10.634 -2.370 -7.170 1.00 94.38 72 SER A N 1
ATOM 561 C CA . SER A 1 72 ? -10.275 -1.343 -8.155 1.00 94.38 72 SER A CA 1
ATOM 562 C C . SER A 1 72 ? -8.833 -1.475 -8.660 1.00 94.38 72 SER A C 1
ATOM 564 O O . SER A 1 72 ? -8.567 -1.170 -9.822 1.00 94.38 72 SER A O 1
ATOM 566 N N . LEU A 1 73 ? -7.921 -2.024 -7.843 1.00 93.31 73 LEU A N 1
ATOM 567 C CA . LEU A 1 73 ? -6.527 -2.251 -8.235 1.00 93.31 73 LEU A CA 1
ATOM 568 C C . LEU A 1 73 ? -6.398 -3.278 -9.364 1.00 93.31 73 LEU A C 1
ATOM 570 O O . LEU A 1 73 ? -5.434 -3.219 -10.112 1.00 93.31 73 LEU A O 1
ATOM 574 N N . ARG A 1 74 ? -7.373 -4.176 -9.566 1.00 89.62 74 ARG A N 1
ATOM 575 C CA . ARG A 1 74 ? -7.309 -5.183 -10.646 1.00 89.62 74 ARG A CA 1
ATOM 576 C C . ARG A 1 74 ? -7.282 -4.574 -12.050 1.00 89.62 74 ARG A C 1
ATOM 578 O O . ARG A 1 74 ? -6.831 -5.229 -12.981 1.00 89.62 74 ARG A O 1
ATOM 585 N N . ALA A 1 75 ? -7.766 -3.341 -12.215 1.00 91.81 75 ALA A N 1
ATOM 586 C CA . ALA A 1 75 ? -7.700 -2.638 -13.496 1.00 91.81 75 ALA A CA 1
ATOM 587 C C . ALA A 1 75 ? -6.262 -2.235 -13.875 1.00 91.81 75 ALA A C 1
ATOM 589 O O . ALA A 1 75 ? -5.953 -2.103 -15.055 1.00 91.81 75 ALA A O 1
ATOM 590 N N . SER A 1 76 ? -5.398 -2.038 -12.877 1.00 91.25 76 SER A N 1
ATOM 591 C CA . SER A 1 76 ? -3.982 -1.701 -13.026 1.00 91.25 76 SER A CA 1
ATOM 592 C C . SER A 1 76 ? -3.229 -2.284 -11.825 1.00 91.25 76 SER A C 1
ATOM 594 O O . SER A 1 76 ? -2.974 -1.553 -10.860 1.00 91.25 76 SER A O 1
ATOM 596 N N . PRO A 1 77 ? -2.959 -3.603 -11.829 1.00 93.62 77 PRO A N 1
ATOM 597 C CA . PRO A 1 77 ? -2.421 -4.290 -10.665 1.00 93.62 77 PRO A CA 1
ATOM 598 C C . PRO A 1 77 ? -1.034 -3.736 -10.315 1.00 93.62 77 PRO A C 1
ATOM 600 O O . PRO A 1 77 ? -0.208 -3.572 -11.213 1.00 93.62 77 PRO A O 1
ATOM 603 N N . PRO A 1 78 ? -0.765 -3.431 -9.033 1.00 96.25 78 PRO A N 1
ATOM 604 C CA . PRO A 1 78 ? 0.563 -3.019 -8.604 1.00 96.25 78 PRO A CA 1
ATOM 605 C C . PRO A 1 78 ? 1.533 -4.207 -8.635 1.00 96.25 78 PRO A C 1
ATOM 607 O O . PRO A 1 78 ? 1.117 -5.365 -8.629 1.00 96.25 78 PRO A O 1
ATOM 610 N N . ASP A 1 79 ? 2.831 -3.920 -8.578 1.00 96.81 79 ASP A N 1
ATOM 611 C CA . ASP A 1 79 ? 3.882 -4.936 -8.461 1.00 96.81 79 ASP A CA 1
ATOM 612 C C . ASP A 1 79 ? 3.911 -5.571 -7.057 1.00 96.81 79 ASP A C 1
ATOM 614 O O . ASP A 1 79 ? 4.330 -6.716 -6.879 1.00 96.81 79 ASP A O 1
ATOM 618 N N . LEU A 1 80 ? 3.467 -4.823 -6.041 1.00 97.44 80 LEU A N 1
ATOM 619 C CA . LEU A 1 80 ? 3.411 -5.259 -4.646 1.00 97.44 80 LEU A CA 1
ATOM 620 C C . LEU A 1 80 ? 2.291 -4.540 -3.893 1.00 97.44 80 LEU A C 1
ATOM 622 O O . LEU A 1 80 ? 2.080 -3.335 -4.059 1.00 97.44 80 LEU A O 1
ATOM 626 N N . VAL A 1 81 ? 1.645 -5.255 -2.972 1.00 98.12 81 VAL A N 1
ATOM 627 C CA . VAL A 1 81 ? 0.775 -4.649 -1.963 1.00 98.12 81 VAL A CA 1
ATOM 628 C C . VAL A 1 81 ? 1.367 -4.791 -0.565 1.00 98.12 81 VAL A C 1
ATOM 630 O O . VAL A 1 81 ? 1.605 -5.898 -0.088 1.00 98.12 81 VAL A O 1
ATOM 633 N N . LEU A 1 82 ? 1.551 -3.671 0.132 1.00 98.50 82 LEU A N 1
ATOM 634 C CA . LEU A 1 82 ? 1.821 -3.647 1.567 1.00 98.50 82 LEU A CA 1
ATOM 635 C C . LEU A 1 82 ? 0.505 -3.435 2.319 1.00 98.50 82 LEU A C 1
ATOM 637 O O . LEU A 1 82 ? -0.094 -2.365 2.247 1.00 98.50 82 LEU A O 1
ATOM 641 N N . ALA A 1 83 ? 0.066 -4.430 3.080 1.00 98.44 83 ALA A N 1
ATOM 642 C CA . ALA A 1 83 ? -1.123 -4.334 3.916 1.00 98.44 83 ALA A CA 1
ATOM 643 C C . ALA A 1 83 ? -0.737 -4.128 5.387 1.00 98.44 83 ALA A C 1
ATOM 645 O O . ALA A 1 83 ? -0.135 -5.003 6.009 1.00 98.44 83 ALA A O 1
ATOM 646 N N . VAL A 1 84 ? -1.111 -2.978 5.948 1.00 98.62 84 VAL A N 1
ATOM 647 C CA . VAL A 1 84 ? -0.784 -2.554 7.313 1.00 98.62 84 VAL A CA 1
ATOM 648 C C . VAL A 1 84 ? -2.013 -2.693 8.217 1.00 98.62 84 VAL A C 1
ATOM 650 O O . VAL A 1 84 ? -3.030 -2.002 8.064 1.00 98.62 84 VAL A O 1
ATOM 653 N N . GLY A 1 85 ? -1.922 -3.617 9.173 1.00 97.88 85 GLY A N 1
ATOM 654 C CA . GLY A 1 85 ? -2.990 -3.972 10.105 1.00 97.88 85 GLY A CA 1
ATOM 655 C C . GLY A 1 85 ? -3.998 -4.998 9.566 1.00 97.88 85 GLY A C 1
ATOM 656 O O . GLY A 1 85 ? -4.050 -5.319 8.375 1.00 97.88 85 GLY A O 1
ATOM 657 N N . LEU A 1 86 ? -4.828 -5.518 10.477 1.00 97.06 86 LEU A N 1
ATOM 658 C CA . LEU A 1 86 ? -5.700 -6.673 10.233 1.00 97.06 86 LEU A CA 1
ATOM 659 C C . LEU A 1 86 ? -6.719 -6.457 9.103 1.00 97.06 86 LEU A C 1
ATOM 661 O O . LEU A 1 86 ? -6.915 -7.346 8.280 1.00 97.06 86 LEU A O 1
ATOM 665 N N . LYS A 1 87 ? -7.384 -5.296 9.046 1.00 97.75 87 LYS A N 1
ATOM 666 C CA . LYS A 1 87 ? -8.450 -5.053 8.056 1.00 97.75 87 LYS A CA 1
ATOM 667 C C . LYS A 1 87 ? -7.887 -4.915 6.643 1.00 97.75 87 LYS A C 1
ATOM 669 O O . LYS A 1 87 ? -8.472 -5.460 5.714 1.00 97.75 87 LYS A O 1
ATOM 674 N N . ALA A 1 88 ? -6.735 -4.264 6.494 1.00 98.00 88 ALA A N 1
ATOM 675 C CA . ALA A 1 88 ? -6.015 -4.195 5.228 1.00 98.00 88 ALA A CA 1
ATOM 676 C C . ALA A 1 88 ? -5.590 -5.592 4.760 1.00 98.00 88 ALA A C 1
ATOM 678 O O . ALA A 1 88 ? -5.839 -5.945 3.612 1.00 98.00 88 ALA A O 1
ATOM 679 N N . ALA A 1 89 ? -5.027 -6.408 5.659 1.00 97.88 89 ALA A N 1
ATOM 680 C CA . ALA A 1 89 ? -4.617 -7.776 5.341 1.00 97.88 89 ALA A CA 1
ATOM 681 C C . ALA A 1 89 ? -5.801 -8.672 4.944 1.00 97.88 89 ALA A C 1
ATOM 683 O O . ALA A 1 89 ? -5.696 -9.485 4.029 1.00 97.88 89 ALA A O 1
ATOM 684 N N . MET A 1 90 ? -6.948 -8.514 5.608 1.00 97.88 90 MET A N 1
ATOM 685 C CA . MET A 1 90 ? -8.172 -9.235 5.258 1.00 97.88 90 MET A CA 1
ATOM 686 C C . MET A 1 90 ? -8.718 -8.795 3.897 1.00 97.88 90 MET A C 1
ATOM 688 O O . MET A 1 90 ? -9.042 -9.650 3.078 1.00 97.88 90 MET A O 1
ATOM 692 N N . ALA A 1 91 ? -8.788 -7.486 3.630 1.00 97.69 91 ALA A N 1
ATOM 693 C CA . ALA A 1 91 ? -9.257 -6.964 2.348 1.00 97.69 91 ALA A CA 1
ATOM 694 C C . ALA A 1 91 ? -8.402 -7.472 1.178 1.00 97.69 91 ALA A C 1
ATOM 696 O O . ALA A 1 91 ? -8.950 -7.928 0.176 1.00 97.69 91 ALA A O 1
ATOM 697 N N . THR A 1 92 ? -7.072 -7.453 1.318 1.00 97.12 92 THR A N 1
ATOM 698 C CA . THR A 1 92 ? -6.163 -7.949 0.277 1.00 97.12 92 THR A CA 1
ATOM 699 C C . THR A 1 92 ? -6.270 -9.455 0.105 1.00 97.12 92 THR A C 1
ATOM 701 O O . THR A 1 92 ? -6.418 -9.915 -1.019 1.00 97.12 92 THR A O 1
ATOM 704 N N . LYS A 1 93 ? -6.303 -10.234 1.192 1.00 95.69 93 LYS A N 1
ATOM 705 C CA . LYS A 1 93 ? -6.452 -11.696 1.122 1.00 95.69 93 LYS A CA 1
ATOM 706 C C . LYS A 1 93 ? -7.750 -12.144 0.440 1.00 95.69 93 LYS A C 1
ATOM 708 O O . LYS A 1 93 ? -7.777 -13.201 -0.181 1.00 95.69 93 LYS A O 1
ATOM 713 N N . LEU A 1 94 ? -8.832 -11.384 0.600 1.00 96.00 94 LEU A N 1
ATOM 714 C CA . LEU A 1 94 ? -10.134 -11.712 0.016 1.00 96.00 94 LEU A CA 1
ATOM 715 C C . LEU A 1 94 ? -10.238 -11.357 -1.473 1.00 96.00 94 LEU A C 1
ATOM 717 O O . LEU A 1 94 ? -11.081 -11.924 -2.163 1.00 96.00 94 LEU A O 1
ATOM 721 N N . GLU A 1 95 ? -9.436 -10.409 -1.961 1.00 95.25 95 GLU A N 1
ATOM 722 C CA . GLU A 1 95 ? -9.625 -9.813 -3.289 1.00 95.25 95 GLU A CA 1
ATOM 723 C C . GLU A 1 95 ? -8.382 -9.881 -4.203 1.00 95.25 95 GLU A C 1
ATOM 725 O O . GLU A 1 95 ? -8.520 -9.635 -5.402 1.00 95.25 95 GLU A O 1
ATOM 730 N N . ILE A 1 96 ? -7.196 -10.224 -3.695 1.00 92.88 96 ILE A N 1
ATOM 731 C CA . ILE A 1 96 ? -5.952 -10.376 -4.470 1.00 92.88 96 ILE A CA 1
ATOM 732 C C . ILE A 1 96 ? -5.542 -11.845 -4.490 1.00 92.88 96 ILE A C 1
ATOM 734 O O . ILE A 1 96 ? -5.413 -12.467 -3.435 1.00 92.88 96 ILE A O 1
ATOM 738 N N . PHE A 1 97 ? -5.282 -12.379 -5.684 1.00 90.25 97 PHE A N 1
ATOM 739 C CA . PHE A 1 97 ? -4.877 -13.779 -5.871 1.00 90.25 97 PHE A CA 1
ATOM 740 C C . PHE A 1 97 ? -3.555 -13.936 -6.633 1.00 90.25 97 PHE A C 1
ATOM 742 O O . PHE A 1 97 ? -2.940 -14.997 -6.585 1.00 90.25 97 PHE A O 1
ATOM 749 N N . ASP A 1 98 ? -3.125 -12.886 -7.325 1.00 92.12 98 ASP A N 1
ATOM 750 C CA . ASP A 1 98 ? -2.063 -12.880 -8.329 1.00 92.12 98 ASP A CA 1
ATOM 751 C C . ASP A 1 98 ? -0.991 -11.803 -8.087 1.00 92.12 98 ASP A C 1
ATOM 753 O O . ASP A 1 98 ? 0.115 -11.917 -8.612 1.00 92.12 98 ASP A O 1
ATOM 757 N N . THR A 1 99 ? -1.265 -10.800 -7.247 1.00 95.25 99 THR A N 1
ATOM 758 C CA . THR A 1 99 ? -0.270 -9.803 -6.823 1.00 95.25 99 THR A CA 1
ATOM 759 C C . THR A 1 99 ? 0.406 -10.211 -5.507 1.00 95.25 99 THR A C 1
ATOM 761 O O . THR A 1 99 ? -0.288 -10.586 -4.557 1.00 95.25 99 THR A O 1
ATOM 764 N N . PRO A 1 100 ? 1.743 -10.094 -5.382 1.00 96.75 100 PRO A N 1
ATOM 765 C CA . PRO A 1 100 ? 2.438 -10.299 -4.115 1.00 96.75 100 PRO A CA 1
ATOM 766 C C . PRO A 1 100 ? 1.921 -9.367 -3.008 1.00 96.75 100 PRO A C 1
ATOM 768 O O . PRO A 1 100 ? 1.764 -8.161 -3.213 1.00 96.75 100 PRO A O 1
ATOM 771 N N . VAL A 1 101 ? 1.697 -9.917 -1.810 1.00 97.50 101 VAL A N 1
ATOM 772 C CA . VAL A 1 101 ? 1.230 -9.155 -0.641 1.00 97.50 101 VAL A CA 1
ATOM 773 C C . VAL A 1 101 ? 2.174 -9.355 0.541 1.00 97.50 101 VAL A C 1
ATOM 775 O O . VAL A 1 101 ? 2.466 -10.485 0.930 1.00 97.50 101 VAL A O 1
ATOM 778 N N . VAL A 1 102 ? 2.611 -8.253 1.152 1.00 97.94 102 VAL A N 1
ATOM 779 C CA . VAL A 1 102 ? 3.337 -8.238 2.427 1.00 97.94 102 VAL A CA 1
ATOM 780 C C . VAL A 1 102 ? 2.390 -7.772 3.525 1.00 97.94 102 VAL A C 1
ATOM 782 O O . VAL A 1 102 ? 1.797 -6.696 3.435 1.00 97.94 102 VAL A O 1
ATOM 785 N N . PHE A 1 103 ? 2.262 -8.572 4.583 1.00 97.69 103 PHE A N 1
ATOM 786 C CA . PHE A 1 103 ? 1.491 -8.208 5.769 1.00 97.69 103 PHE A CA 1
ATOM 787 C C . PHE A 1 103 ? 2.396 -7.560 6.818 1.00 97.69 103 PHE A C 1
ATOM 789 O O . PHE A 1 103 ? 3.396 -8.143 7.229 1.00 97.69 103 PHE A O 1
ATOM 796 N N . CYS A 1 104 ? 2.016 -6.372 7.280 1.00 97.31 104 CYS A N 1
ATOM 797 C CA . CYS A 1 104 ? 2.690 -5.637 8.342 1.00 97.31 104 CYS A CA 1
ATOM 798 C C . CYS A 1 104 ? 1.742 -5.497 9.540 1.00 97.31 104 CYS A C 1
ATOM 800 O O . CYS A 1 104 ? 0.684 -4.869 9.437 1.00 97.31 104 CYS A O 1
ATOM 802 N N . MET A 1 105 ? 2.110 -6.114 10.665 1.00 94.00 105 MET A N 1
ATOM 803 C CA . MET A 1 105 ? 1.396 -6.020 11.941 1.00 94.00 105 MET A CA 1
ATOM 804 C C . MET A 1 105 ? 2.290 -5.272 12.927 1.00 94.00 105 MET A C 1
ATOM 806 O O . MET A 1 105 ? 3.430 -5.681 13.144 1.00 94.00 105 MET A O 1
ATOM 810 N N . VAL A 1 106 ? 1.768 -4.171 13.465 1.00 85.75 106 VAL A N 1
ATOM 811 C CA . VAL A 1 106 ? 2.443 -3.240 14.381 1.00 85.75 106 VAL A CA 1
ATOM 812 C C . VAL A 1 106 ? 1.634 -3.164 15.661 1.00 85.75 106 VAL A C 1
ATOM 814 O O . VAL A 1 106 ? 0.388 -3.074 15.524 1.00 85.75 106 VAL A O 1
#

Sequence (106 aa):
MILPIRSVLTLFWFISFLGTAHAAEITVLKSADLPYYEQAVVGFKAGLPSSTTVKEYNLHGQLEQGRDIVRSLRASPPDLVLAVGLKAAMATKLEIFDTPVVFCMV